Protein AF-A0A0B4ZN57-F1 (afdb_monomer_lite)

Sequence (97 aa):
MDEAYAQRLDSILKPYFEPYSIYEFRKGGAGADLSPLDKQSILLAGLRPESQRYFDYHHSALDNISSVHPRELALGAAAMAALIYLVDQLDLGYPQP

Radius of gyration: 15.33 Å; chains: 1; bounding box: 34×27×39 Å

Secondary structure (DSSP, 8-state):
--HHHHHHHHHHHHHHHGGGT------S---TTTGGGTTSSS---------TTHHHHTTSTT-SGGGS-HHHHHHHHHHHHHHHHHHHHS---PPP-

Structure (mmCIF, N/CA/C/O backbone):
data_AF-A0A0B4ZN57-F1
#
_entry.id   AF-A0A0B4ZN57-F1
#
loop_
_atom_site.group_PDB
_atom_site.id
_atom_site.type_symbol
_atom_site.label_atom_id
_atom_site.label_alt_id
_atom_site.label_comp_id
_atom_site.label_asym_id
_atom_site.label_entity_id
_atom_site.label_seq_id
_atom_site.pdbx_PDB_ins_code
_atom_site.Cartn_x
_atom_site.Cartn_y
_atom_site.Cartn_z
_atom_site.occupancy
_atom_site.B_iso_or_equiv
_atom_site.auth_seq_id
_atom_site.auth_comp_id
_atom_site.auth_asym_id
_atom_site.auth_atom_id
_atom_site.pdbx_PDB_model_num
ATOM 1 N N . MET A 1 1 ? -9.504 12.925 3.647 1.00 75.88 1 MET A N 1
ATOM 2 C CA . MET A 1 1 ? -8.985 12.508 4.973 1.00 75.88 1 MET A CA 1
ATOM 3 C C . MET A 1 1 ? -8.258 13.658 5.665 1.00 75.88 1 MET A C 1
ATOM 5 O O . MET A 1 1 ? -7.371 14.256 5.054 1.00 75.88 1 MET A O 1
ATOM 9 N N . ASP A 1 2 ? -8.628 13.981 6.905 1.00 84.62 2 ASP A N 1
ATOM 10 C CA . ASP A 1 2 ? -7.877 14.916 7.757 1.00 84.62 2 ASP A CA 1
ATOM 11 C C . ASP A 1 2 ? -6.668 14.240 8.438 1.00 84.62 2 ASP A C 1
ATOM 13 O O . ASP A 1 2 ? -6.463 13.031 8.324 1.00 84.62 2 ASP A O 1
ATOM 17 N N . GLU A 1 3 ? -5.827 15.042 9.092 1.00 87.19 3 GLU A N 1
ATOM 18 C CA . GLU A 1 3 ? -4.587 14.581 9.731 1.00 87.19 3 GLU A CA 1
ATOM 19 C C . GLU A 1 3 ? -4.843 13.707 10.969 1.00 87.19 3 GLU A C 1
ATOM 21 O O . GLU A 1 3 ? -4.112 12.750 11.221 1.00 87.19 3 GLU A O 1
ATOM 26 N N . ALA A 1 4 ? -5.905 13.997 11.725 1.00 89.94 4 ALA A N 1
ATOM 27 C CA . ALA A 1 4 ? -6.241 13.256 12.936 1.00 89.94 4 ALA A CA 1
ATOM 28 C C . ALA A 1 4 ? -6.675 11.822 12.598 1.00 89.94 4 ALA A C 1
ATOM 30 O O . ALA A 1 4 ? -6.252 10.866 13.250 1.00 89.94 4 ALA A O 1
ATOM 31 N N . TYR A 1 5 ? -7.466 11.658 11.537 1.00 89.12 5 TYR A N 1
ATOM 32 C CA . TYR A 1 5 ? -7.868 10.349 11.043 1.00 89.12 5 TYR A CA 1
ATOM 33 C C . TYR A 1 5 ? -6.676 9.555 10.495 1.00 89.12 5 TYR A C 1
ATOM 35 O O . TYR A 1 5 ? -6.551 8.367 10.787 1.00 89.12 5 TYR A O 1
ATOM 43 N N . ALA A 1 6 ? -5.750 10.211 9.785 1.00 89.31 6 ALA A N 1
ATOM 44 C CA . ALA A 1 6 ? -4.523 9.572 9.308 1.00 89.31 6 ALA A CA 1
ATOM 45 C C . ALA A 1 6 ? -3.654 9.041 10.465 1.00 89.31 6 ALA A C 1
ATOM 47 O O . ALA A 1 6 ? -3.220 7.892 10.428 1.00 89.31 6 ALA A O 1
ATOM 48 N N . GLN A 1 7 ? -3.462 9.835 11.525 1.00 91.00 7 GLN A N 1
ATOM 49 C CA . GLN A 1 7 ? -2.731 9.410 12.727 1.00 91.00 7 GLN A CA 1
ATOM 50 C C . GLN A 1 7 ? -3.433 8.265 13.464 1.00 91.00 7 GLN A C 1
ATOM 52 O O . GLN A 1 7 ? -2.776 7.353 13.968 1.00 91.00 7 GLN A O 1
ATOM 57 N N . ARG A 1 8 ? -4.771 8.271 13.502 1.00 91.94 8 ARG A N 1
ATOM 58 C CA . ARG A 1 8 ? -5.550 7.162 14.065 1.00 91.94 8 ARG A CA 1
ATOM 59 C C . ARG A 1 8 ? -5.337 5.872 13.271 1.00 91.94 8 ARG A C 1
ATOM 61 O O . ARG A 1 8 ? -5.115 4.831 13.882 1.00 91.94 8 ARG A O 1
ATOM 68 N N . LEU A 1 9 ? -5.390 5.933 11.938 1.00 92.94 9 LEU A N 1
ATOM 69 C CA . LEU A 1 9 ? -5.129 4.771 11.083 1.00 92.94 9 LEU A CA 1
ATOM 70 C C . LEU A 1 9 ? -3.711 4.231 11.288 1.00 92.94 9 LEU A C 1
ATOM 72 O O . LEU A 1 9 ? -3.559 3.025 11.473 1.00 92.94 9 LEU A O 1
ATOM 76 N N . ASP A 1 10 ? -2.699 5.104 11.325 1.00 92.44 10 ASP A N 1
ATOM 77 C CA . ASP A 1 10 ? -1.317 4.704 11.616 1.00 92.44 10 ASP A CA 1
ATOM 78 C C . ASP A 1 10 ? -1.228 3.984 12.969 1.00 92.44 10 ASP A C 1
ATOM 80 O O . ASP A 1 10 ? -0.745 2.858 13.037 1.00 92.44 10 ASP A O 1
ATOM 84 N N . SER A 1 11 ? -1.806 4.554 14.031 1.00 93.56 11 SER A N 1
ATOM 85 C CA . SER A 1 11 ? -1.804 3.936 15.363 1.00 93.56 11 SER A CA 1
ATOM 86 C C . SER A 1 11 ? -2.484 2.563 15.411 1.00 93.56 11 SER A C 1
ATOM 88 O O . SER A 1 11 ? -2.086 1.729 16.224 1.00 93.56 11 SER A O 1
ATOM 90 N N . ILE A 1 12 ? -3.524 2.331 14.604 1.00 95.12 12 ILE A N 1
ATOM 91 C CA . ILE A 1 12 ? -4.255 1.056 14.570 1.00 95.12 12 ILE A CA 1
ATOM 92 C C . ILE A 1 12 ? -3.493 0.012 13.755 1.00 95.12 12 ILE A C 1
ATOM 94 O O . ILE A 1 12 ? -3.391 -1.136 14.179 1.00 95.12 12 ILE A O 1
ATOM 98 N N . LEU A 1 13 ? -2.977 0.392 12.585 1.00 94.94 13 LEU A N 1
ATOM 99 C CA . LEU A 1 13 ? -2.376 -0.545 11.635 1.00 94.94 13 LEU A CA 1
ATOM 100 C C . LEU A 1 13 ? -0.919 -0.863 11.980 1.00 94.94 13 LEU A C 1
ATOM 102 O O . LEU A 1 13 ? -0.495 -2.010 11.841 1.00 94.94 13 LEU A O 1
ATOM 106 N N . LYS A 1 14 ? -0.152 0.113 12.470 1.00 94.50 14 LYS A N 1
ATOM 107 C CA . LYS A 1 14 ? 1.289 -0.019 12.714 1.00 94.50 14 LYS A CA 1
ATOM 108 C C . LYS A 1 14 ? 1.690 -1.257 13.530 1.00 94.50 14 LYS A C 1
ATOM 110 O O . LYS A 1 14 ? 2.588 -1.959 13.067 1.00 94.50 14 LYS A O 1
ATOM 115 N N . PRO A 1 15 ? 1.022 -1.626 14.644 1.00 95.38 15 PRO A N 1
ATOM 116 C CA . PRO A 1 15 ? 1.380 -2.829 15.403 1.00 95.38 15 PRO A CA 1
ATOM 117 C C . PRO A 1 15 ? 1.314 -4.136 14.595 1.00 95.38 15 PRO A C 1
ATOM 119 O O . PRO A 1 15 ? 2.022 -5.089 14.914 1.00 95.38 15 PRO A O 1
ATOM 122 N N . TYR A 1 16 ? 0.486 -4.188 13.547 1.00 95.56 16 TYR A N 1
ATOM 123 C CA . TYR A 1 16 ? 0.332 -5.364 12.687 1.00 95.56 16 TYR A CA 1
ATOM 124 C C . TYR A 1 16 ? 1.341 -5.404 11.535 1.00 95.56 16 TYR A C 1
ATOM 126 O O . TYR A 1 16 ? 1.645 -6.482 11.032 1.00 95.56 16 TYR A O 1
ATOM 134 N N . PHE A 1 17 ? 1.863 -4.249 11.118 1.00 95.94 17 PHE A N 1
ATOM 135 C CA . PHE A 1 17 ? 2.710 -4.101 9.930 1.00 95.94 17 PHE A CA 1
ATOM 136 C C . PHE A 1 17 ? 4.198 -3.903 10.255 1.00 95.94 17 PHE A C 1
ATOM 138 O O . PHE A 1 17 ? 5.063 -4.396 9.526 1.00 95.94 17 PHE A O 1
ATOM 145 N N . GLU A 1 18 ? 4.509 -3.256 11.378 1.00 94.75 18 GLU A N 1
ATOM 146 C CA . GLU A 1 18 ? 5.875 -2.996 11.839 1.00 94.75 18 GLU A CA 1
ATOM 147 C C . GLU A 1 18 ? 6.730 -4.275 11.999 1.00 94.75 18 GLU A C 1
ATOM 149 O O . GLU A 1 18 ? 7.883 -4.261 11.552 1.00 94.75 18 GLU A O 1
ATOM 154 N N . PRO A 1 19 ? 6.201 -5.416 12.506 1.00 94.94 19 PRO A N 1
ATOM 155 C CA . PRO A 1 19 ? 6.953 -6.676 12.564 1.00 94.94 19 PRO A CA 1
ATOM 156 C C . PRO A 1 19 ? 7.391 -7.223 11.196 1.00 94.94 19 PRO A C 1
ATOM 158 O O . PRO A 1 19 ? 8.309 -8.038 11.128 1.00 94.94 19 PRO A O 1
ATOM 161 N N . TYR A 1 20 ? 6.752 -6.777 10.110 1.00 92.94 20 TYR A N 1
ATOM 162 C CA . TYR A 1 20 ? 7.031 -7.188 8.730 1.00 92.94 20 TYR A CA 1
ATOM 163 C C . TYR A 1 20 ? 7.761 -6.106 7.926 1.00 92.94 20 TYR A C 1
ATOM 165 O O . TYR A 1 20 ? 7.799 -6.154 6.697 1.00 92.94 20 TYR A O 1
ATOM 173 N N . SER A 1 21 ? 8.343 -5.125 8.616 1.00 91.94 21 SER A N 1
ATOM 174 C CA . SER A 1 21 ? 9.078 -4.010 8.021 1.00 91.94 21 SER A CA 1
ATOM 175 C C . SER A 1 21 ? 8.261 -3.084 7.118 1.00 91.94 21 SER A C 1
ATOM 177 O O . SER A 1 21 ? 8.800 -2.449 6.212 1.00 91.94 21 SER A O 1
ATOM 179 N N . ILE A 1 22 ? 6.961 -2.967 7.391 1.00 92.50 22 ILE A N 1
ATOM 180 C CA . ILE A 1 22 ? 6.072 -2.012 6.731 1.00 92.50 22 ILE A CA 1
ATOM 181 C C . ILE A 1 22 ? 5.812 -0.875 7.722 1.00 92.50 22 ILE A C 1
ATOM 183 O O . ILE A 1 22 ? 5.002 -0.993 8.637 1.00 92.50 22 ILE A O 1
ATOM 187 N N . TYR A 1 23 ? 6.569 0.212 7.567 1.00 89.31 23 TYR A N 1
ATOM 188 C CA . TYR A 1 23 ? 6.635 1.303 8.551 1.00 89.31 23 TYR A CA 1
ATOM 189 C C . TYR A 1 23 ? 5.895 2.573 8.129 1.00 89.31 23 TYR A C 1
ATOM 191 O O . TYR A 1 23 ? 5.795 3.510 8.917 1.00 89.31 23 TYR A O 1
ATOM 199 N N . GLU A 1 24 ? 5.459 2.649 6.873 1.00 87.81 24 GLU A N 1
ATOM 200 C CA . GLU A 1 24 ? 5.031 3.904 6.270 1.00 87.81 24 GLU A CA 1
ATOM 201 C C . GLU A 1 24 ? 3.574 3.845 5.813 1.00 87.81 24 GLU A C 1
ATOM 203 O O . GLU A 1 24 ? 3.262 3.322 4.745 1.00 87.81 24 GLU A O 1
ATOM 208 N N . PHE A 1 25 ? 2.699 4.472 6.599 1.00 90.19 25 PHE A N 1
ATOM 209 C CA . PHE A 1 25 ? 1.373 4.900 6.168 1.00 90.19 25 PHE A CA 1
ATOM 210 C C . PHE A 1 25 ? 1.406 6.414 5.964 1.00 90.19 25 PHE A C 1
ATOM 212 O O . PHE A 1 25 ? 1.625 7.179 6.900 1.00 90.19 25 PHE A O 1
ATOM 219 N N . ARG A 1 26 ? 1.229 6.870 4.721 1.00 87.12 26 ARG A N 1
ATOM 220 C CA . ARG A 1 26 ? 1.227 8.300 4.385 1.00 87.12 26 ARG A CA 1
ATOM 221 C C . ARG A 1 26 ? -0.046 8.690 3.667 1.00 87.12 26 ARG A C 1
ATOM 223 O O . ARG A 1 26 ? -0.518 7.985 2.780 1.00 87.12 26 ARG A O 1
ATOM 230 N N . LYS A 1 27 ? -0.540 9.881 3.993 1.00 87.62 27 LYS A N 1
ATOM 231 C CA . LYS A 1 27 ? -1.564 10.550 3.199 1.00 87.62 27 LYS A CA 1
ATOM 232 C C . LYS A 1 27 ? -0.995 10.890 1.816 1.00 87.62 27 LYS A C 1
ATOM 234 O O . LYS A 1 27 ? 0.071 11.493 1.708 1.00 87.62 27 LYS A O 1
ATOM 239 N N . GLY A 1 28 ? -1.719 10.511 0.768 1.00 87.50 28 GLY A N 1
ATOM 240 C CA . GLY A 1 28 ? -1.316 10.685 -0.624 1.00 87.50 28 GLY A CA 1
ATOM 241 C C . GLY A 1 28 ? -2.390 10.169 -1.578 1.00 87.50 28 GLY A C 1
ATOM 242 O O . GLY A 1 28 ? -3.543 10.012 -1.182 1.00 87.50 28 GLY A O 1
ATOM 243 N N . GLY A 1 29 ? -2.014 9.911 -2.831 1.00 87.62 29 GLY A N 1
ATOM 244 C CA . GLY A 1 29 ? -2.913 9.309 -3.816 1.00 87.62 29 GLY A CA 1
ATOM 245 C C . GLY A 1 29 ? -3.068 7.800 -3.615 1.00 87.62 29 GLY A C 1
ATOM 246 O O . GLY A 1 29 ? -2.112 7.121 -3.249 1.00 87.62 29 GLY A O 1
ATOM 247 N N . ALA A 1 30 ? -4.260 7.276 -3.899 1.00 90.44 30 ALA A N 1
ATOM 248 C CA . ALA A 1 30 ? -4.564 5.846 -3.790 1.00 90.44 30 ALA A CA 1
ATOM 249 C C . ALA A 1 30 ? -4.373 5.059 -5.102 1.00 90.44 30 ALA A C 1
ATOM 251 O O . ALA A 1 30 ? -4.469 3.837 -5.112 1.00 90.44 30 ALA A O 1
ATOM 252 N N . GLY A 1 31 ? -4.097 5.752 -6.209 1.00 91.06 31 GLY A N 1
ATOM 253 C CA . GLY A 1 31 ? -3.934 5.166 -7.540 1.00 91.06 31 GLY A CA 1
ATOM 254 C C . GLY A 1 31 ? -4.707 5.945 -8.601 1.00 91.06 31 GLY A C 1
ATOM 255 O O . GLY A 1 31 ? -5.679 6.635 -8.289 1.00 91.06 31 GLY A O 1
ATOM 256 N N . ALA A 1 32 ? -4.270 5.846 -9.859 1.00 92.56 32 ALA A N 1
ATOM 257 C CA . ALA A 1 32 ? -4.883 6.574 -10.971 1.00 92.56 32 ALA A CA 1
ATOM 258 C C . ALA A 1 32 ? -6.366 6.203 -11.148 1.00 92.56 32 ALA A C 1
ATOM 260 O O . ALA A 1 32 ? -7.211 7.094 -11.238 1.00 92.56 32 ALA A O 1
ATOM 261 N N . ASP A 1 33 ? -6.685 4.908 -11.075 1.00 92.69 33 ASP A N 1
ATOM 262 C CA . ASP A 1 33 ? -8.051 4.391 -11.241 1.00 92.69 33 ASP A CA 1
ATOM 263 C C . ASP A 1 33 ? -8.989 4.771 -10.085 1.00 92.69 33 ASP A C 1
ATOM 265 O O . ASP A 1 33 ? -10.201 4.865 -10.268 1.00 92.69 33 ASP A O 1
ATOM 269 N N . LEU A 1 34 ? -8.438 5.031 -8.893 1.00 93.25 34 LEU A N 1
ATOM 270 C CA . LEU A 1 34 ? -9.204 5.432 -7.708 1.00 93.25 34 LEU A CA 1
ATOM 271 C C . LEU A 1 34 ? -9.372 6.951 -7.591 1.00 93.25 34 LEU A C 1
ATOM 273 O O . LEU A 1 34 ? -10.221 7.414 -6.831 1.00 93.25 34 LEU A O 1
ATOM 277 N N . SER A 1 35 ? -8.605 7.738 -8.351 1.00 90.19 35 SER A N 1
ATOM 278 C CA . SER A 1 35 ? -8.642 9.205 -8.290 1.00 90.19 35 SER A CA 1
ATOM 279 C C . SER A 1 35 ? -10.035 9.834 -8.484 1.00 90.19 35 SER A C 1
ATOM 281 O O . SER A 1 35 ? -10.319 10.818 -7.796 1.00 90.19 35 SER A O 1
ATOM 283 N N . PRO A 1 36 ? -10.963 9.290 -9.307 1.00 90.94 36 PRO A N 1
ATOM 284 C CA . PRO A 1 36 ? -12.310 9.854 -9.422 1.00 90.94 36 PRO A CA 1
ATOM 285 C C . PRO A 1 36 ? -13.143 9.737 -8.136 1.00 90.94 36 PRO A C 1
ATOM 287 O O . PRO A 1 36 ? -14.129 10.458 -7.978 1.00 90.94 36 PRO A O 1
ATOM 290 N N . LEU A 1 37 ? -12.766 8.838 -7.222 1.00 89.31 37 LEU A N 1
ATOM 291 C CA . LEU A 1 37 ? -13.494 8.566 -5.985 1.00 89.31 37 LEU A CA 1
ATOM 292 C C . LEU A 1 37 ? -13.037 9.430 -4.801 1.00 89.31 37 LEU A C 1
ATOM 294 O O . LEU A 1 37 ? -13.706 9.438 -3.774 1.00 89.31 37 LEU A O 1
ATOM 298 N N . ASP A 1 38 ? -11.951 10.197 -4.938 1.00 81.19 38 ASP A N 1
ATOM 299 C CA . ASP A 1 38 ? -11.316 10.956 -3.841 1.00 81.19 38 ASP A CA 1
ATOM 300 C C . ASP A 1 38 ? -12.229 12.030 -3.208 1.00 81.19 38 ASP A C 1
ATOM 302 O O . ASP A 1 38 ? -11.994 12.517 -2.105 1.00 81.19 38 ASP A O 1
ATOM 306 N N . LYS A 1 39 ? -13.320 12.395 -3.893 1.00 75.94 39 LYS A N 1
ATOM 307 C CA . LYS A 1 39 ? -14.335 13.343 -3.397 1.00 75.94 39 LYS A CA 1
ATOM 308 C C . LYS A 1 39 ? -15.433 12.696 -2.553 1.00 75.94 39 LYS A C 1
ATOM 310 O O . LYS A 1 39 ? -16.306 13.406 -2.061 1.00 75.94 39 LYS A O 1
ATOM 315 N N . GLN A 1 40 ? -15.442 11.374 -2.443 1.00 75.38 40 GLN A N 1
ATOM 316 C CA . GLN A 1 40 ? -16.418 10.648 -1.641 1.00 75.38 40 GLN A CA 1
ATOM 317 C C . GLN A 1 40 ? -15.872 10.489 -0.216 1.00 75.3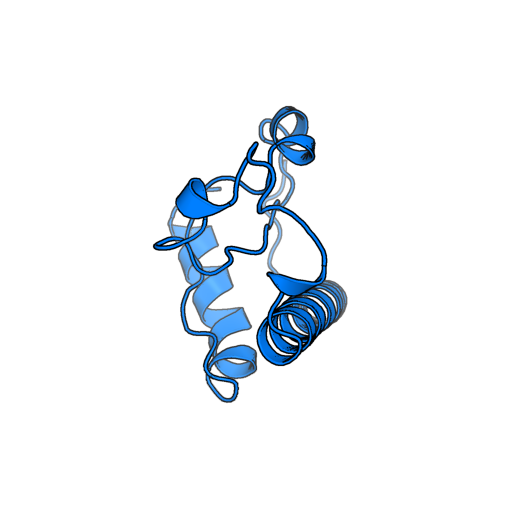8 40 GLN A C 1
ATOM 319 O O . GLN A 1 40 ? -14.661 10.387 -0.024 1.00 75.38 40 GLN A O 1
ATOM 324 N N . SER A 1 41 ? -16.749 10.451 0.790 1.00 78.31 41 SER A N 1
ATOM 325 C CA . SER A 1 41 ? -16.383 10.186 2.193 1.00 78.31 41 SER A CA 1
ATOM 326 C C . SER A 1 41 ? -16.019 8.709 2.408 1.00 78.31 41 SER A C 1
ATOM 328 O O . SER A 1 41 ? -16.591 8.029 3.253 1.00 78.31 41 SER A O 1
ATOM 330 N N . ILE A 1 42 ? -15.098 8.188 1.598 1.00 85.06 42 ILE A N 1
ATOM 331 C CA . ILE A 1 42 ? -14.637 6.802 1.612 1.00 85.06 42 ILE A CA 1
ATOM 332 C C . ILE A 1 42 ? -13.129 6.754 1.850 1.00 85.06 42 ILE A C 1
ATOM 334 O O . ILE A 1 42 ? -12.384 7.652 1.452 1.00 85.06 42 ILE A O 1
ATOM 338 N N . LEU A 1 43 ? -12.6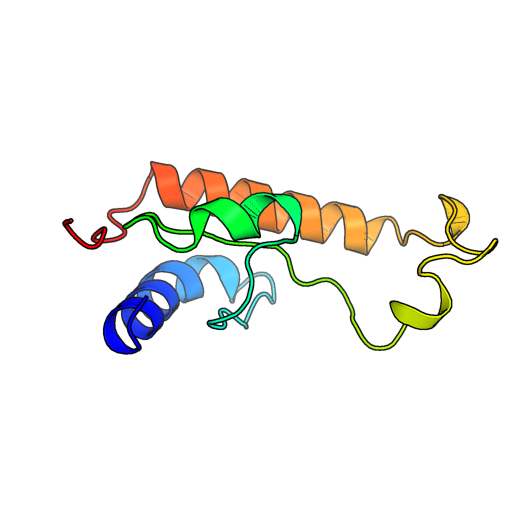67 5.693 2.508 1.00 87.69 43 LEU A N 1
ATOM 339 C CA . LEU A 1 43 ? -11.242 5.440 2.677 1.00 87.69 43 LEU A CA 1
ATOM 340 C C . LEU A 1 43 ? -10.670 4.876 1.373 1.00 87.69 43 LEU A C 1
ATOM 342 O O . LEU A 1 43 ? -11.108 3.831 0.899 1.00 87.69 43 LEU A O 1
ATOM 346 N N . LEU A 1 44 ? -9.663 5.554 0.828 1.00 91.12 44 LEU A N 1
ATOM 347 C CA . LEU A 1 44 ? -8.882 5.077 -0.307 1.00 91.12 44 LEU A CA 1
ATOM 348 C C . LEU A 1 44 ? -7.456 4.765 0.148 1.00 91.12 44 LEU A C 1
ATOM 350 O O . LEU A 1 44 ? -6.844 5.550 0.874 1.00 91.12 44 LEU A O 1
ATOM 354 N N . ALA A 1 45 ? -6.923 3.632 -0.300 1.00 92.12 45 ALA A N 1
ATOM 355 C CA . ALA A 1 45 ? -5.567 3.193 -0.002 1.00 92.12 45 ALA A CA 1
ATOM 356 C C . ALA A 1 45 ? -4.916 2.604 -1.256 1.00 92.12 45 ALA A C 1
ATOM 358 O O . ALA A 1 45 ? -5.586 1.971 -2.070 1.00 92.12 45 ALA A O 1
ATOM 359 N N . GLY A 1 46 ? -3.607 2.809 -1.394 1.00 92.75 46 GLY A N 1
ATOM 360 C CA . GLY A 1 46 ? -2.809 2.273 -2.490 1.00 92.75 46 GLY A CA 1
ATOM 361 C C . GLY A 1 46 ? -1.461 1.770 -1.989 1.00 92.75 46 GLY A C 1
ATOM 362 O O . GLY A 1 46 ? -0.913 2.294 -1.017 1.00 92.75 46 GLY A O 1
ATOM 363 N N . LEU A 1 47 ? -0.925 0.753 -2.662 1.00 93.69 47 LEU A N 1
ATOM 364 C CA . LEU A 1 47 ? 0.439 0.290 -2.432 1.00 93.69 47 LEU A CA 1
ATOM 365 C C . LEU A 1 47 ? 1.415 1.273 -3.081 1.00 93.69 47 LEU A C 1
ATOM 367 O O . LEU A 1 47 ? 1.242 1.638 -4.243 1.00 93.69 47 LEU A O 1
ATOM 371 N N . ARG A 1 48 ? 2.467 1.655 -2.353 1.00 92.00 48 ARG A N 1
ATOM 372 C CA . ARG A 1 48 ? 3.591 2.422 -2.895 1.00 92.00 48 ARG A CA 1
ATOM 373 C C . ARG A 1 48 ? 4.805 1.500 -3.079 1.00 92.00 48 ARG A C 1
ATOM 375 O O . ARG A 1 48 ? 5.436 1.158 -2.081 1.00 92.00 48 ARG A O 1
ATOM 382 N N . PRO A 1 49 ? 5.135 1.090 -4.317 1.00 89.00 49 PRO A N 1
ATOM 383 C CA . PRO A 1 49 ? 6.335 0.304 -4.595 1.00 89.00 49 PRO A CA 1
ATOM 384 C C . PRO A 1 49 ? 7.620 1.129 -4.437 1.00 89.00 49 PRO A C 1
ATOM 386 O O . PRO A 1 49 ? 7.583 2.343 -4.211 1.00 89.00 49 PRO A O 1
ATOM 389 N N . GLU A 1 50 ? 8.765 0.464 -4.604 1.00 89.19 50 GLU A N 1
ATOM 390 C CA . GLU A 1 50 ? 10.071 1.113 -4.755 1.00 89.19 50 GLU A CA 1
ATOM 391 C C . GLU A 1 50 ? 9.985 2.195 -5.851 1.00 89.19 50 GLU A C 1
ATOM 393 O O . GLU A 1 50 ? 9.495 1.945 -6.951 1.00 89.19 50 GLU A O 1
ATOM 398 N N . SER A 1 51 ? 10.403 3.420 -5.524 1.00 90.12 51 SER A N 1
ATOM 399 C CA . SER A 1 51 ? 10.176 4.587 -6.389 1.00 90.12 51 SER A CA 1
ATOM 400 C C . SER A 1 51 ? 11.432 5.119 -7.073 1.00 90.12 51 SER A C 1
ATOM 402 O O . SER A 1 51 ? 11.304 5.857 -8.046 1.00 90.12 51 SER A O 1
ATOM 404 N N . GLN A 1 52 ? 12.630 4.756 -6.605 1.00 93.69 52 GLN A N 1
ATOM 405 C CA . GLN A 1 52 ? 13.895 5.227 -7.167 1.00 93.69 52 GLN A CA 1
ATOM 406 C C . GLN A 1 52 ? 14.125 4.689 -8.577 1.00 93.69 52 GLN A C 1
ATOM 408 O O . GLN A 1 52 ? 14.667 5.409 -9.406 1.00 93.69 52 GLN A O 1
ATOM 413 N N . ARG A 1 53 ? 13.691 3.457 -8.860 1.00 93.25 53 ARG A N 1
ATOM 414 C CA . ARG A 1 53 ? 13.868 2.801 -10.163 1.00 93.25 53 ARG A CA 1
ATOM 415 C C . ARG A 1 53 ? 12.610 2.813 -11.017 1.00 93.25 53 ARG A C 1
ATOM 417 O O . ARG A 1 53 ? 12.663 2.423 -12.177 1.00 93.25 53 ARG A O 1
ATOM 424 N N . TYR A 1 54 ? 11.472 3.248 -10.475 1.00 94.19 54 TYR A N 1
ATOM 425 C CA . TYR A 1 54 ? 10.180 3.179 -11.165 1.00 94.19 54 TYR A CA 1
ATOM 426 C C . TYR A 1 54 ? 10.231 3.805 -12.570 1.00 94.19 54 TYR A C 1
ATOM 428 O O . TYR A 1 54 ? 9.808 3.184 -13.545 1.00 94.19 54 TYR A O 1
ATOM 436 N N . PHE A 1 55 ? 10.810 5.003 -12.692 1.00 96.00 55 PHE A N 1
ATOM 437 C CA . PHE A 1 55 ? 10.885 5.728 -13.965 1.00 96.00 55 PHE A CA 1
ATOM 438 C C . PHE A 1 55 ? 11.988 5.246 -14.915 1.00 96.00 55 PHE A C 1
ATOM 440 O O . PHE A 1 55 ? 11.973 5.640 -16.077 1.00 96.00 55 PHE A O 1
ATOM 447 N N . ASP A 1 56 ? 12.880 4.356 -14.473 1.00 95.25 56 ASP A N 1
ATOM 448 C CA . ASP A 1 56 ? 13.799 3.664 -15.385 1.00 95.25 56 ASP A CA 1
ATOM 449 C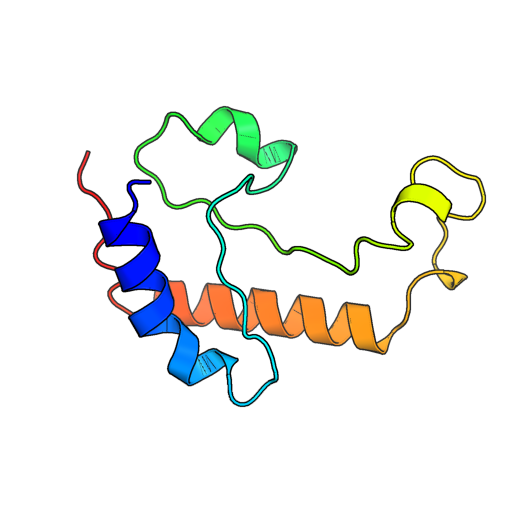 C . ASP A 1 56 ? 13.041 2.640 -16.250 1.00 95.25 56 ASP A C 1
ATOM 451 O O . ASP A 1 56 ? 13.443 2.349 -17.377 1.00 95.25 56 ASP A O 1
ATOM 455 N N . TYR A 1 57 ? 11.934 2.096 -15.726 1.00 96.06 57 TYR A N 1
ATOM 456 C CA . TYR A 1 57 ? 11.122 1.066 -16.379 1.00 96.06 57 TYR A CA 1
ATOM 457 C C . TYR A 1 57 ? 9.843 1.618 -17.008 1.00 96.06 57 TYR A C 1
ATOM 459 O O . TYR A 1 57 ? 9.502 1.230 -18.125 1.00 96.06 57 TYR A O 1
ATOM 467 N N . HIS A 1 58 ? 9.139 2.515 -16.316 1.00 96.31 58 HIS A N 1
ATOM 468 C CA . HIS A 1 58 ? 7.813 3.006 -16.690 1.00 96.31 58 HIS A CA 1
ATOM 469 C C . HIS A 1 58 ? 7.750 3.533 -18.137 1.00 96.31 58 HIS A C 1
ATOM 471 O O . HIS A 1 58 ? 8.524 4.406 -18.522 1.00 96.31 58 HIS A O 1
ATOM 477 N N . HIS A 1 59 ? 6.813 3.013 -18.940 1.00 96.81 59 HIS A N 1
ATOM 478 C CA . HIS A 1 59 ? 6.659 3.341 -20.369 1.00 96.81 59 HIS A CA 1
ATOM 479 C C . HIS A 1 59 ? 7.906 3.079 -21.240 1.00 96.81 59 HIS A C 1
ATOM 481 O O . HIS A 1 59 ? 8.097 3.729 -22.270 1.00 96.81 59 HIS A O 1
ATOM 487 N N . SER A 1 60 ? 8.742 2.107 -20.872 1.00 97.50 60 SER A N 1
ATOM 488 C CA . SER A 1 60 ? 9.910 1.698 -21.661 1.00 97.50 60 SER A CA 1
ATOM 489 C C . SER A 1 60 ? 9.817 0.237 -22.117 1.00 97.50 60 SER A C 1
ATOM 491 O O . SER A 1 60 ? 9.020 -0.545 -21.608 1.00 97.50 60 SER A O 1
ATOM 493 N N . ALA A 1 61 ? 10.693 -0.175 -23.040 1.00 97.38 61 ALA A N 1
ATOM 494 C CA . ALA A 1 61 ? 10.819 -1.582 -23.442 1.00 97.38 61 ALA A CA 1
ATOM 495 C C . ALA A 1 61 ? 11.341 -2.504 -22.314 1.00 97.38 61 ALA A C 1
ATOM 497 O O . ALA A 1 61 ? 11.265 -3.730 -22.426 1.00 97.38 61 ALA A O 1
ATOM 498 N N . LEU A 1 62 ? 11.887 -1.929 -21.235 1.00 96.81 62 LEU A N 1
ATOM 499 C CA . LEU A 1 62 ? 12.341 -2.671 -20.060 1.00 96.81 62 LEU A CA 1
ATOM 500 C C . LEU A 1 62 ? 11.182 -3.049 -19.127 1.00 96.81 62 LEU A C 1
ATOM 502 O O . LEU A 1 62 ? 11.389 -3.874 -18.238 1.00 96.81 62 LEU A O 1
ATOM 506 N N . ASP A 1 63 ? 9.984 -2.486 -19.313 1.00 96.75 63 ASP A N 1
ATOM 507 C CA . ASP A 1 63 ? 8.777 -2.860 -18.570 1.00 96.75 63 ASP A CA 1
ATOM 508 C C . ASP A 1 63 ? 8.267 -4.236 -19.021 1.00 96.75 63 ASP A C 1
ATOM 510 O O . ASP A 1 63 ? 7.436 -4.388 -19.918 1.00 96.75 63 ASP A O 1
ATOM 514 N N . ASN A 1 64 ? 8.867 -5.275 -18.455 1.00 96.25 64 ASN A N 1
ATOM 515 C CA . ASN A 1 64 ? 8.553 -6.662 -18.740 1.00 96.25 64 ASN A CA 1
ATOM 516 C C . ASN A 1 64 ? 8.743 -7.511 -17.479 1.00 96.25 64 ASN A C 1
ATOM 518 O O . ASN A 1 64 ? 9.350 -7.086 -16.496 1.00 96.25 64 ASN A O 1
ATOM 522 N N . ILE A 1 65 ? 8.245 -8.748 -17.516 1.00 96.75 65 ILE A N 1
ATOM 523 C CA . ILE A 1 65 ? 8.219 -9.628 -16.340 1.00 96.75 65 ILE A CA 1
ATOM 524 C C . ILE A 1 65 ? 9.606 -9.903 -15.742 1.00 96.75 65 ILE A C 1
ATOM 526 O O . ILE A 1 65 ? 9.710 -10.132 -14.542 1.00 96.75 65 ILE A O 1
ATOM 530 N N . SER A 1 66 ? 10.678 -9.851 -16.542 1.00 96.50 66 SER A N 1
ATOM 531 C CA . SER A 1 66 ? 12.036 -10.084 -16.034 1.00 96.50 66 SER A CA 1
ATOM 532 C C . SER A 1 66 ? 12.553 -8.948 -15.146 1.00 96.50 66 SER A C 1
ATOM 534 O O . SER A 1 66 ? 13.446 -9.167 -14.331 1.00 96.50 66 SER A O 1
ATOM 536 N N . SER A 1 67 ? 11.958 -7.758 -15.258 1.00 95.19 67 SER A N 1
ATOM 537 C CA . SER A 1 67 ? 12.270 -6.592 -14.429 1.00 95.19 67 SER A CA 1
ATOM 538 C C . SER A 1 67 ? 11.533 -6.608 -13.083 1.00 95.19 67 SER A C 1
ATOM 540 O O . SER A 1 67 ? 11.855 -5.814 -12.200 1.00 95.19 67 SER A O 1
ATOM 542 N N . VAL A 1 68 ? 10.572 -7.521 -12.896 1.00 95.31 68 VAL A N 1
ATOM 543 C CA . VAL A 1 68 ? 9.829 -7.679 -11.641 1.00 95.31 68 VAL A CA 1
ATOM 544 C C . VAL A 1 68 ? 10.612 -8.579 -10.695 1.00 95.31 68 VAL A C 1
ATOM 546 O O . VAL A 1 68 ? 10.842 -9.756 -10.974 1.00 95.31 68 VAL A O 1
ATO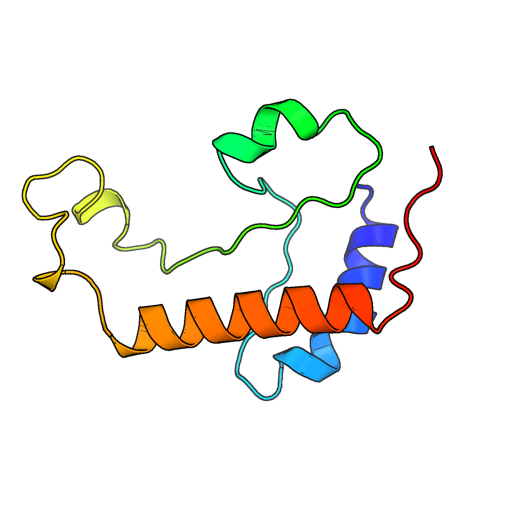M 549 N N . HIS A 1 69 ? 10.978 -8.055 -9.527 1.00 95.81 69 HIS A N 1
ATOM 550 C CA . HIS A 1 69 ? 11.629 -8.868 -8.510 1.00 95.81 69 HIS A CA 1
ATOM 551 C C . HIS A 1 69 ? 10.592 -9.759 -7.788 1.00 95.81 69 HIS A C 1
ATOM 553 O O . HIS A 1 69 ? 9.685 -9.228 -7.136 1.00 95.81 69 HIS A O 1
ATOM 559 N N . PRO A 1 70 ? 10.713 -11.105 -7.809 1.00 96.81 70 PRO A N 1
ATOM 560 C CA . PRO A 1 70 ? 9.675 -11.997 -7.276 1.00 96.81 70 PRO A CA 1
ATOM 561 C C . PRO A 1 70 ? 9.359 -11.768 -5.795 1.00 96.81 70 PRO A C 1
ATOM 563 O O . PRO A 1 70 ? 8.209 -11.866 -5.371 1.00 96.81 70 PRO A O 1
ATOM 566 N N . ARG A 1 71 ? 10.378 -11.420 -4.998 1.00 95.81 71 ARG A N 1
ATOM 567 C CA . ARG A 1 71 ? 10.194 -11.122 -3.572 1.00 95.81 71 ARG A CA 1
ATOM 568 C C . ARG A 1 71 ? 9.425 -9.821 -3.345 1.00 95.81 71 ARG A C 1
ATOM 570 O O . ARG A 1 71 ? 8.631 -9.769 -2.417 1.00 95.81 71 ARG A O 1
ATOM 577 N N . GLU A 1 72 ? 9.647 -8.793 -4.163 1.00 94.56 72 GLU A N 1
ATOM 578 C CA . GLU A 1 72 ? 8.936 -7.515 -4.013 1.00 94.56 72 GLU A CA 1
ATOM 579 C C . GLU A 1 72 ? 7.463 -7.682 -4.380 1.00 94.56 72 GLU A C 1
ATOM 581 O O . GLU A 1 72 ? 6.593 -7.232 -3.638 1.00 94.56 72 GLU A O 1
ATOM 586 N N . LEU A 1 73 ? 7.183 -8.432 -5.453 1.00 95.81 73 LEU A N 1
ATOM 587 C CA . LEU A 1 73 ? 5.822 -8.799 -5.838 1.00 95.81 73 LEU A CA 1
ATOM 588 C C . LEU A 1 73 ? 5.100 -9.555 -4.713 1.00 95.81 73 LEU A C 1
ATOM 590 O O . LEU A 1 73 ? 3.982 -9.195 -4.346 1.00 95.81 73 LEU A O 1
ATOM 594 N N . ALA A 1 74 ? 5.742 -10.576 -4.136 1.00 96.88 74 ALA A N 1
ATOM 595 C CA . ALA A 1 74 ? 5.158 -11.363 -3.052 1.00 96.88 74 ALA A CA 1
ATOM 596 C C . ALA A 1 74 ? 4.912 -10.529 -1.782 1.00 96.88 74 ALA A C 1
ATOM 598 O O . ALA A 1 74 ? 3.855 -10.650 -1.167 1.00 96.88 74 ALA A O 1
ATOM 599 N N . LEU A 1 75 ? 5.857 -9.661 -1.404 1.00 95.44 75 LEU A N 1
ATOM 600 C CA . LEU A 1 75 ? 5.713 -8.779 -0.242 1.00 95.44 75 LEU A CA 1
ATOM 601 C C . LEU A 1 75 ? 4.609 -7.736 -0.450 1.00 95.44 75 LEU A C 1
ATOM 603 O O . LEU A 1 75 ? 3.803 -7.526 0.452 1.00 95.44 75 LEU A O 1
ATOM 607 N N . GLY A 1 76 ? 4.524 -7.131 -1.637 1.00 95.12 76 GLY A N 1
ATOM 608 C CA . GLY A 1 76 ? 3.453 -6.193 -1.979 1.00 95.12 76 GLY A CA 1
ATOM 609 C C . GLY A 1 76 ? 2.073 -6.853 -1.959 1.00 95.12 76 GLY A C 1
ATOM 610 O O . GLY A 1 76 ? 1.131 -6.303 -1.387 1.00 95.12 76 GLY A O 1
ATOM 611 N N . ALA A 1 77 ? 1.961 -8.065 -2.510 1.00 96.94 77 ALA A N 1
ATOM 612 C CA . ALA A 1 77 ? 0.727 -8.846 -2.470 1.00 96.94 77 ALA A CA 1
ATOM 613 C C . ALA A 1 77 ? 0.322 -9.210 -1.031 1.00 96.94 77 ALA A C 1
ATOM 615 O O . ALA A 1 77 ? -0.838 -9.039 -0.660 1.00 96.94 77 ALA A O 1
ATOM 616 N N . ALA A 1 78 ? 1.274 -9.656 -0.205 1.00 96.44 78 ALA A N 1
ATOM 617 C CA . ALA A 1 78 ? 1.027 -9.965 1.200 1.00 96.44 78 ALA A CA 1
ATOM 618 C C . ALA A 1 78 ? 0.594 -8.723 1.996 1.00 96.44 78 ALA A C 1
ATOM 620 O O . ALA A 1 78 ? -0.354 -8.804 2.774 1.00 96.44 78 ALA A O 1
ATOM 621 N N . ALA A 1 79 ? 1.230 -7.570 1.764 1.00 96.06 79 ALA A N 1
ATOM 622 C CA . ALA A 1 79 ? 0.869 -6.308 2.405 1.00 96.06 79 ALA A CA 1
ATOM 623 C C . ALA A 1 79 ? -0.565 -5.880 2.060 1.00 96.06 79 ALA A C 1
ATOM 625 O O . ALA A 1 79 ? -1.338 -5.539 2.954 1.00 96.06 79 ALA A O 1
ATOM 626 N N . MET A 1 80 ? -0.945 -5.955 0.780 1.00 96.38 80 MET A N 1
ATOM 627 C CA . MET A 1 80 ? -2.305 -5.635 0.337 1.00 96.38 80 MET A CA 1
ATOM 628 C C . MET A 1 80 ? -3.342 -6.614 0.893 1.00 96.38 80 MET A C 1
ATOM 630 O O . MET A 1 80 ? -4.390 -6.183 1.368 1.00 96.38 80 MET A O 1
ATOM 634 N N . ALA A 1 81 ? -3.054 -7.918 0.889 1.00 97.44 81 ALA A N 1
ATOM 635 C CA . ALA A 1 81 ? -3.950 -8.924 1.457 1.00 97.44 81 ALA A CA 1
ATOM 636 C C . ALA A 1 81 ? -4.153 -8.723 2.968 1.00 97.44 81 ALA A C 1
ATOM 638 O O . ALA A 1 81 ? -5.285 -8.762 3.448 1.00 97.44 81 ALA A O 1
ATOM 639 N N . ALA A 1 82 ? -3.073 -8.452 3.708 1.00 96.56 82 ALA A N 1
ATOM 640 C CA . ALA A 1 82 ? -3.137 -8.142 5.132 1.00 96.56 82 ALA A CA 1
ATOM 641 C C . ALA A 1 82 ? -3.939 -6.863 5.398 1.00 96.56 82 ALA A C 1
ATOM 643 O O . ALA A 1 82 ? -4.766 -6.847 6.305 1.00 96.56 82 ALA A O 1
ATOM 644 N N . LEU A 1 83 ? -3.749 -5.814 4.588 1.00 95.50 83 LEU A N 1
ATOM 645 C CA . LEU A 1 83 ? -4.513 -4.573 4.711 1.00 95.50 83 LEU A CA 1
ATOM 646 C C . LEU A 1 83 ? -6.010 -4.823 4.518 1.00 95.50 83 LEU A C 1
ATOM 648 O O . LEU A 1 83 ? -6.797 -4.409 5.359 1.00 95.50 83 LEU A O 1
ATOM 652 N N . ILE A 1 84 ? -6.394 -5.532 3.453 1.00 95.88 84 ILE A N 1
ATOM 653 C CA . ILE A 1 84 ? -7.797 -5.876 3.175 1.00 95.88 84 ILE A CA 1
ATOM 654 C C . ILE A 1 84 ? -8.400 -6.654 4.347 1.00 95.88 84 ILE A C 1
ATOM 656 O O . ILE A 1 84 ? -9.484 -6.314 4.815 1.00 95.88 84 ILE A O 1
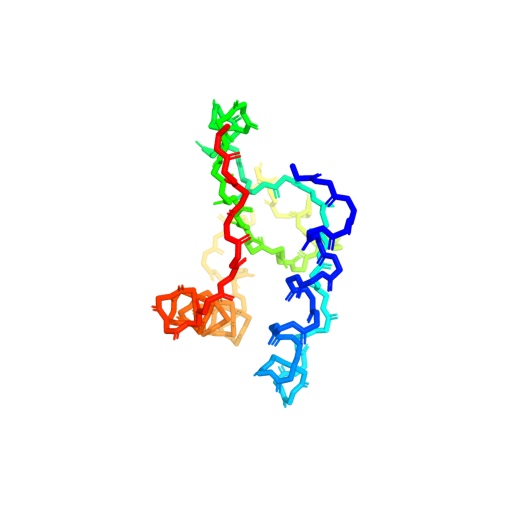ATOM 660 N N . TYR A 1 85 ? -7.685 -7.660 4.854 1.00 97.38 85 TYR A N 1
ATOM 661 C CA . TYR A 1 85 ? -8.137 -8.441 6.000 1.00 97.38 85 TYR A CA 1
ATOM 662 C C . TYR A 1 85 ? -8.316 -7.575 7.255 1.00 97.38 85 TYR A C 1
ATOM 664 O O . TYR A 1 85 ? -9.347 -7.641 7.911 1.00 97.38 85 TYR A O 1
ATOM 672 N N . LEU A 1 86 ? -7.348 -6.723 7.593 1.00 95.81 86 LEU A N 1
ATOM 673 C CA . LEU A 1 86 ? -7.431 -5.873 8.785 1.00 95.81 86 LEU A CA 1
ATOM 674 C C . LEU A 1 86 ? -8.527 -4.805 8.670 1.00 95.81 86 LEU A C 1
ATOM 676 O O . LEU A 1 86 ? -9.158 -4.491 9.673 1.00 95.81 86 LEU A O 1
ATOM 680 N N . VAL A 1 87 ? -8.781 -4.275 7.471 1.00 93.31 87 VAL A N 1
ATOM 681 C CA . VAL A 1 87 ? -9.893 -3.345 7.200 1.00 93.31 87 VAL A CA 1
ATOM 682 C C . VAL A 1 87 ? -11.251 -4.003 7.461 1.00 93.31 87 VAL A C 1
ATOM 684 O O . VAL A 1 87 ? -12.156 -3.343 7.967 1.00 93.31 87 VAL A O 1
ATOM 687 N N . ASP A 1 88 ? -11.389 -5.290 7.140 1.00 94.81 88 ASP A N 1
ATOM 688 C CA . ASP A 1 88 ? -12.599 -6.075 7.409 1.00 94.81 88 ASP A CA 1
ATOM 689 C C . ASP A 1 88 ? -12.759 -6.413 8.904 1.00 94.81 88 ASP A C 1
ATOM 691 O O . ASP A 1 88 ? -13.864 -6.399 9.441 1.00 94.81 88 ASP A O 1
ATOM 695 N N . GLN A 1 89 ? -11.650 -6.685 9.597 1.00 96.69 89 GLN A N 1
ATOM 696 C CA . GLN A 1 89 ? -11.670 -7.183 10.977 1.00 96.69 89 GLN A CA 1
ATOM 697 C C . GLN A 1 89 ? -11.627 -6.092 12.056 1.00 96.69 89 GLN A C 1
ATOM 699 O O . GLN A 1 89 ? -12.027 -6.342 13.194 1.00 96.69 89 GLN A O 1
ATOM 704 N N . LEU A 1 90 ? -11.106 -4.903 11.748 1.00 95.44 90 LEU A N 1
ATOM 705 C CA . LEU A 1 90 ? -10.895 -3.830 12.721 1.00 95.44 90 LEU A CA 1
ATOM 706 C C . LEU A 1 90 ? -11.877 -2.675 12.524 1.00 95.44 90 LEU A C 1
ATOM 708 O O . LEU A 1 90 ? -12.208 -2.288 11.406 1.00 95.44 90 LEU A O 1
ATOM 712 N N . ASP A 1 91 ? -12.260 -2.033 13.631 1.00 91.88 91 ASP A N 1
ATOM 713 C CA . ASP A 1 91 ? -12.985 -0.765 13.571 1.00 91.88 91 ASP A CA 1
ATOM 714 C C . ASP A 1 91 ? -12.037 0.401 13.250 1.00 91.88 91 ASP A C 1
ATOM 716 O O . ASP A 1 91 ? -11.413 1.036 14.114 1.00 91.88 91 ASP A O 1
ATOM 720 N N . LEU A 1 92 ? -11.976 0.726 11.962 1.00 90.62 92 LEU A N 1
ATOM 721 C CA . LEU A 1 92 ? -11.218 1.856 11.452 1.00 90.62 92 LEU A CA 1
ATOM 722 C C . LEU A 1 92 ? -11.932 3.200 11.623 1.00 90.62 92 LEU A C 1
ATOM 724 O O . LEU A 1 92 ? -11.387 4.194 11.154 1.00 90.62 92 LEU A O 1
ATOM 728 N N . GLY A 1 93 ? -13.044 3.291 12.364 1.00 86.81 93 GLY A N 1
ATOM 729 C CA . GLY A 1 93 ? -13.662 4.556 12.779 1.00 86.81 93 GLY A CA 1
ATOM 730 C C . GLY A 1 93 ? -13.981 5.469 11.601 1.00 86.81 93 GLY A C 1
ATOM 731 O O . GLY A 1 93 ? -13.573 6.630 11.599 1.00 86.81 93 GLY A O 1
ATOM 732 N N . TYR A 1 94 ? -14.618 4.904 10.573 1.00 78.69 94 TYR A N 1
ATOM 733 C CA . TYR A 1 94 ? -14.814 5.550 9.280 1.00 78.69 94 TYR A CA 1
ATOM 734 C C . TYR A 1 94 ? -15.436 6.948 9.424 1.00 78.69 94 TYR A C 1
ATOM 736 O O . TYR A 1 94 ? -16.425 7.097 10.157 1.00 78.69 94 TYR A O 1
ATOM 744 N N . PRO A 1 95 ? -14.882 7.965 8.732 1.00 68.25 95 PRO A N 1
ATOM 745 C CA . PRO A 1 95 ? -15.459 9.297 8.733 1.00 68.25 95 PRO A CA 1
ATOM 746 C C . PRO A 1 95 ? -16.895 9.196 8.227 1.00 68.25 95 PRO A C 1
ATOM 748 O O . PRO A 1 95 ? -17.152 8.654 7.153 1.00 68.25 95 PRO A O 1
ATOM 751 N N . GLN A 1 96 ? -17.829 9.667 9.046 1.00 60.97 96 GLN A N 1
ATOM 752 C CA . GLN A 1 96 ? -19.224 9.748 8.643 1.00 60.97 96 GLN A CA 1
ATOM 753 C C . GLN A 1 96 ? -19.359 10.811 7.539 1.00 60.97 96 GLN A C 1
ATOM 755 O O . GLN A 1 96 ? -18.576 11.768 7.537 1.00 60.97 96 GLN A O 1
ATOM 760 N N . PRO A 1 97 ? -20.287 10.626 6.585 1.00 60.09 97 PRO A N 1
ATOM 761 C CA . PRO A 1 97 ? -20.566 11.627 5.562 1.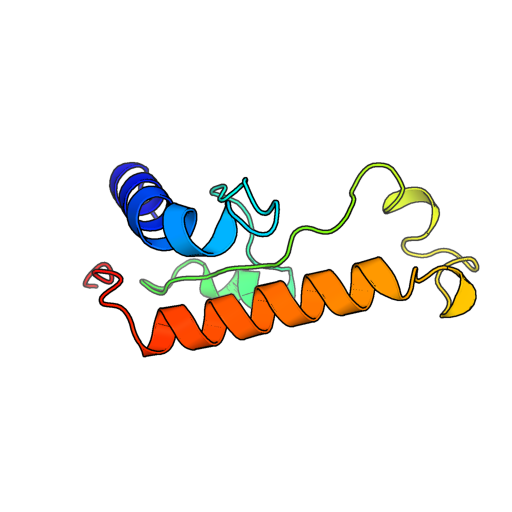00 60.09 97 PRO A CA 1
ATOM 762 C C . PRO A 1 97 ? -20.996 12.975 6.151 1.00 60.09 97 PRO A C 1
ATOM 764 O O . PRO A 1 97 ? -21.627 12.991 7.234 1.00 60.09 97 PRO A O 1
#

pLDDT: mean 91.3, std 7.07, range [60.09, 97.5]

Organism: NCBI:txid358574

Foldseek 3Di:
DDPVLQVLLLVQCVVVCVVVVPNDDDDDDLDPVCVVVPPPLDDGHHDDADDPCCVVQPPDPNVDPVVDDPVSVVSSVVVVVVVVVCVVVDDSVRDDD